Protein AF-A0A2N5CQZ1-F1 (afdb_monomer_lite)

Secondary structure (DSSP, 8-state):
-PPPPPPGGG-GGGGGGGG-GGGGSS----TT-HHHHHHHHHHHS-HHHHHHHHHHHTT---HHHHHHHHT--HHHHHHHHHHHHHHHHHHHHHHHHHSPPP----------

Radius of gyration: 18.39 Å; chains: 1; bounding box: 35×34×68 Å

InterPro domains:
  IPR013249 RNA polymerase sigma factor 70, region 4 type 2 [PF08281] (44-85)
  IPR013324 RNA polymerase sigma factor, region 3/4-like [SSF88659] (34-88)
  IPR036388 Winged helix-like DNA-binding domain superfamily [G3DSA:1.10.10.10] (31-93)

pLDDT: mean 87.32, std 13.89, range [37.0, 97.19]

Structure (mmCIF, N/CA/C/O backbone):
data_AF-A0A2N5CQZ1-F1
#
_entry.id   AF-A0A2N5CQZ1-F1
#
loop_
_atom_site.group_PDB
_atom_site.id
_atom_site.type_symbol
_atom_site.label_atom_id
_atom_site.label_alt_id
_atom_site.label_comp_id
_atom_site.label_asym_id
_atom_site.label_entity_id
_atom_site.label_seq_id
_atom_site.pdbx_PDB_ins_code
_atom_site.Cartn_x
_atom_site.Cartn_y
_atom_site.Cartn_z
_atom_site.occupancy
_atom_site.B_iso_or_equiv
_atom_site.auth_seq_id
_atom_site.auth_comp_id
_atom_site.auth_asym_id
_atom_site.auth_atom_id
_atom_site.pdbx_PDB_model_num
ATOM 1 N N . MET A 1 1 ? 0.797 -23.132 -13.544 1.00 37.00 1 MET A N 1
ATOM 2 C CA . MET A 1 1 ? 1.871 -22.982 -12.538 1.00 37.00 1 MET A CA 1
ATOM 3 C C . MET A 1 1 ? 2.323 -21.531 -12.556 1.00 37.00 1 MET A C 1
ATOM 5 O O . MET A 1 1 ? 2.813 -21.088 -13.584 1.00 37.00 1 MET A O 1
ATOM 9 N N . ALA A 1 2 ? 2.065 -20.756 -11.500 1.00 47.50 2 ALA A N 1
ATOM 10 C CA . ALA A 1 2 ? 2.499 -19.360 -11.452 1.00 47.50 2 ALA A CA 1
ATOM 11 C C . ALA A 1 2 ? 4.008 -19.320 -11.172 1.00 47.50 2 ALA A C 1
ATOM 13 O O . ALA A 1 2 ? 4.448 -19.831 -10.143 1.00 47.50 2 ALA A O 1
ATOM 14 N N . LEU A 1 3 ? 4.795 -18.753 -12.092 1.00 57.53 3 LEU A N 1
ATOM 15 C CA . LEU A 1 3 ? 6.214 -18.486 -11.861 1.00 57.53 3 LEU A CA 1
ATOM 16 C C . LEU A 1 3 ? 6.338 -17.617 -10.604 1.00 57.53 3 LEU A C 1
ATOM 18 O O . LEU A 1 3 ? 5.698 -16.567 -10.507 1.00 57.53 3 LEU A O 1
ATOM 22 N N . LEU A 1 4 ? 7.129 -18.067 -9.628 1.00 61.28 4 LEU A N 1
ATOM 23 C CA . LEU A 1 4 ? 7.443 -17.248 -8.464 1.00 61.28 4 LEU A CA 1
ATOM 24 C C . LEU A 1 4 ? 8.092 -15.948 -8.965 1.00 61.28 4 LEU A C 1
ATOM 26 O O . LEU A 1 4 ? 9.037 -16.018 -9.755 1.00 61.28 4 LEU A O 1
ATOM 30 N N . PRO A 1 5 ? 7.593 -14.768 -8.559 1.00 66.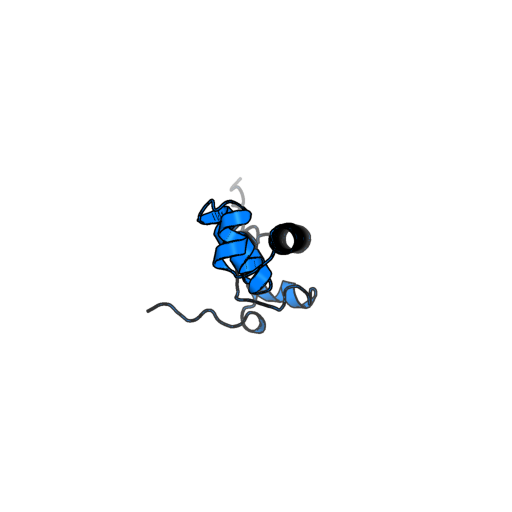12 5 PRO A N 1
ATOM 31 C CA . PRO A 1 5 ? 8.155 -13.508 -9.017 1.00 66.12 5 PRO A CA 1
ATOM 32 C C . PRO A 1 5 ? 9.616 -13.427 -8.572 1.00 66.12 5 PRO A C 1
ATOM 34 O O . PRO A 1 5 ? 9.910 -13.497 -7.377 1.00 66.12 5 PRO A O 1
ATOM 37 N N . LEU A 1 6 ? 10.520 -13.314 -9.549 1.00 77.44 6 LEU A N 1
ATOM 38 C CA . LEU A 1 6 ? 11.955 -13.183 -9.315 1.00 77.44 6 LEU A CA 1
ATOM 39 C C . LEU A 1 6 ? 12.230 -11.969 -8.415 1.00 77.44 6 LEU A C 1
ATOM 41 O O . LEU A 1 6 ? 11.529 -10.958 -8.515 1.00 77.44 6 LEU A O 1
ATOM 45 N N . PRO A 1 7 ? 13.242 -12.025 -7.536 1.00 83.25 7 PRO A N 1
ATOM 46 C CA . PRO A 1 7 ? 13.621 -10.867 -6.746 1.00 83.25 7 PRO A CA 1
ATOM 47 C C . PRO A 1 7 ? 14.085 -9.740 -7.676 1.00 83.25 7 PRO A C 1
ATOM 49 O O . PRO A 1 7 ? 14.765 -9.962 -8.679 1.00 83.25 7 PRO A O 1
ATOM 52 N N . TRP A 1 8 ? 13.717 -8.508 -7.329 1.00 85.81 8 TRP A N 1
ATOM 53 C CA . TRP A 1 8 ? 13.913 -7.349 -8.197 1.00 85.81 8 TRP A CA 1
ATOM 54 C C . TRP A 1 8 ? 15.364 -7.083 -8.643 1.00 85.81 8 TRP A C 1
ATOM 56 O O . TRP A 1 8 ? 15.509 -6.614 -9.771 1.00 85.81 8 TRP A O 1
ATOM 66 N N . PRO A 1 9 ? 16.438 -7.401 -7.881 1.00 87.50 9 PRO A N 1
ATOM 67 C CA . PRO A 1 9 ? 17.803 -7.155 -8.352 1.00 87.50 9 PRO A CA 1
ATOM 68 C C . PRO A 1 9 ? 18.165 -7.967 -9.602 1.00 87.50 9 PRO A C 1
ATOM 70 O O . PRO A 1 9 ? 19.034 -7.564 -10.369 1.00 87.50 9 PRO A O 1
ATOM 73 N N . ILE A 1 10 ? 17.484 -9.096 -9.829 1.00 87.31 10 ILE A N 1
ATOM 74 C CA . ILE A 1 10 ? 17.735 -9.989 -10.968 1.00 87.31 10 ILE A CA 1
ATOM 75 C C . ILE A 1 10 ? 17.011 -9.496 -12.227 1.00 87.31 10 ILE A C 1
ATOM 77 O O . ILE A 1 10 ? 17.376 -9.865 -13.337 1.00 87.31 10 ILE A O 1
ATOM 81 N N . VAL A 1 11 ? 15.993 -8.644 -12.083 1.00 87.38 11 VAL A N 1
ATOM 82 C CA . VAL A 1 11 ? 15.143 -8.210 -13.193 1.00 87.38 11 VAL A CA 1
ATOM 83 C C . VAL A 1 11 ? 15.656 -6.874 -13.748 1.00 87.38 11 VAL A C 1
ATOM 85 O O . VAL A 1 11 ? 15.505 -5.851 -13.076 1.00 87.38 11 VAL A O 1
ATOM 88 N N . PRO A 1 12 ? 16.199 -6.815 -14.983 1.00 87.50 12 PRO A N 1
ATOM 89 C CA . PRO A 1 12 ? 16.798 -5.586 -15.518 1.00 87.50 12 PRO A CA 1
ATOM 90 C C . PRO A 1 12 ? 15.825 -4.402 -15.585 1.00 87.50 12 PRO A C 1
ATOM 92 O O . PRO A 1 12 ? 16.211 -3.260 -15.345 1.00 87.50 12 PRO A O 1
ATOM 95 N N . SER A 1 13 ? 14.533 -4.660 -15.830 1.00 85.69 13 SER A N 1
ATOM 96 C CA . SER A 1 13 ? 13.491 -3.620 -15.834 1.00 85.69 13 SER A CA 1
ATOM 97 C C . SER A 1 13 ? 13.248 -2.978 -14.461 1.00 85.69 13 SER A C 1
ATOM 99 O O . SER A 1 13 ? 12.548 -1.973 -14.377 1.00 85.69 13 SER A O 1
ATOM 101 N N . GLN A 1 14 ? 13.824 -3.524 -13.385 1.00 90.81 14 GLN A N 1
ATOM 102 C CA . GLN A 1 14 ? 13.720 -3.020 -12.013 1.00 90.81 14 GLN A CA 1
ATOM 103 C C . GLN A 1 14 ? 14.983 -2.293 -11.540 1.00 90.81 14 GLN A C 1
ATOM 105 O O . GLN A 1 14 ? 14.966 -1.710 -10.459 1.00 90.81 14 GLN A O 1
ATOM 110 N N . TRP A 1 15 ? 16.073 -2.294 -12.316 1.00 91.19 15 TRP A N 1
ATOM 111 C CA . TRP A 1 15 ? 17.365 -1.738 -11.887 1.00 91.19 15 TRP A CA 1
ATOM 112 C C . TRP A 1 15 ? 17.335 -0.238 -11.588 1.00 91.19 15 TRP A C 1
ATOM 114 O O . TRP A 1 15 ? 18.150 0.246 -10.810 1.00 91.19 15 TRP A O 1
ATOM 124 N N . TRP A 1 16 ? 16.358 0.504 -12.109 1.00 91.31 16 TRP A N 1
ATOM 125 C CA . TRP A 1 16 ? 16.131 1.900 -11.723 1.00 91.31 16 TRP A CA 1
ATOM 126 C C . TRP A 1 16 ? 15.880 2.065 -10.211 1.00 91.31 16 TRP A C 1
ATOM 128 O O . TRP A 1 16 ? 16.220 3.102 -9.644 1.00 91.31 16 TRP A O 1
ATOM 138 N N . ARG A 1 17 ? 15.385 1.023 -9.522 1.00 92.62 17 ARG A N 1
ATOM 139 C CA . ARG A 1 17 ? 15.203 1.000 -8.060 1.00 92.62 17 ARG A CA 1
ATOM 140 C C . ARG A 1 17 ? 16.526 1.072 -7.301 1.00 92.62 17 ARG A C 1
ATOM 142 O O . ARG A 1 17 ? 16.503 1.453 -6.132 1.00 92.62 17 ARG A O 1
ATOM 149 N N . TRP A 1 18 ? 17.678 0.771 -7.920 1.00 91.19 18 TRP A N 1
ATOM 150 C CA . TRP A 1 18 ? 18.960 0.775 -7.201 1.00 91.19 18 TRP A CA 1
ATOM 151 C C . TRP A 1 18 ? 19.258 2.120 -6.537 1.00 91.19 18 TRP A C 1
ATOM 153 O O . TRP A 1 18 ? 19.759 2.157 -5.420 1.00 91.19 18 TRP A O 1
ATOM 163 N N . ARG A 1 19 ? 18.877 3.229 -7.180 1.00 90.69 19 ARG A N 1
ATOM 164 C CA . ARG A 1 19 ? 19.104 4.590 -6.667 1.00 90.69 19 ARG A CA 1
ATOM 165 C C . ARG A 1 19 ? 18.104 5.021 -5.588 1.00 90.69 19 ARG A C 1
ATOM 167 O O . ARG A 1 19 ? 18.230 6.115 -5.046 1.00 90.69 19 ARG A O 1
ATOM 174 N N . HIS A 1 20 ? 17.122 4.178 -5.268 1.00 92.25 20 HIS A N 1
ATOM 175 C CA . HIS A 1 20 ? 16.017 4.498 -4.368 1.00 92.25 20 HIS A CA 1
ATOM 176 C C . HIS A 1 20 ? 15.849 3.398 -3.310 1.00 92.25 20 HIS A C 1
ATOM 178 O O . HIS A 1 20 ? 14.979 2.540 -3.459 1.00 92.25 20 HIS A O 1
ATOM 184 N N . PRO A 1 21 ? 16.636 3.423 -2.213 1.00 91.31 21 PRO A N 1
ATOM 185 C CA . PRO A 1 21 ? 16.598 2.397 -1.164 1.00 91.31 21 PRO A CA 1
ATOM 186 C C . PRO A 1 21 ? 15.215 2.152 -0.558 1.00 91.31 21 PRO A C 1
ATOM 188 O O . PRO A 1 21 ? 14.866 1.030 -0.188 1.00 91.31 21 PRO A O 1
ATOM 191 N N . THR A 1 22 ? 14.378 3.190 -0.510 1.00 89.81 22 THR A N 1
ATOM 192 C CA . THR A 1 22 ? 12.977 3.079 -0.088 1.00 89.81 22 THR A CA 1
ATOM 193 C C . THR A 1 22 ? 12.209 2.070 -0.942 1.00 89.81 22 THR A C 1
ATOM 195 O O . THR A 1 22 ? 11.363 1.345 -0.421 1.00 89.81 22 THR A O 1
ATOM 198 N N . LEU A 1 23 ? 12.536 1.951 -2.225 1.00 92.62 23 LEU A N 1
ATOM 199 C CA . LEU A 1 23 ? 11.921 1.022 -3.157 1.00 92.62 23 LEU A CA 1
ATOM 200 C C . LEU A 1 23 ? 12.582 -0.361 -3.162 1.00 92.62 23 LEU A C 1
ATOM 202 O O . LEU A 1 23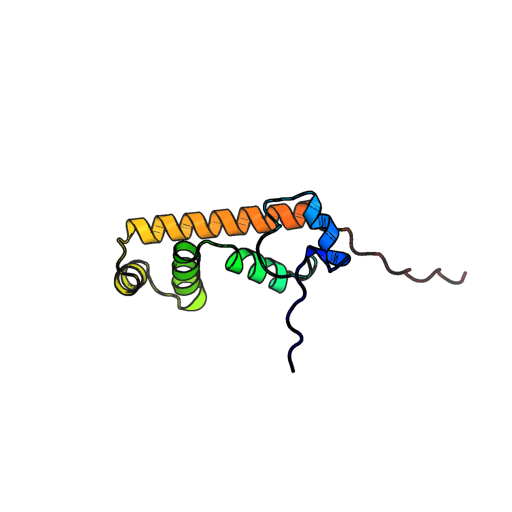 ? 12.264 -1.136 -4.041 1.00 92.62 23 LEU A O 1
ATOM 206 N N . TRP A 1 24 ? 13.480 -0.738 -2.252 1.00 90.75 24 TRP A N 1
ATOM 207 C CA . TRP A 1 24 ? 14.088 -2.085 -2.308 1.00 90.75 24 TRP A CA 1
ATOM 208 C C . TRP A 1 24 ? 13.224 -3.188 -1.692 1.00 90.75 24 TRP A C 1
ATOM 210 O O . TRP A 1 24 ? 13.461 -4.371 -1.931 1.00 90.75 24 TRP A O 1
ATOM 220 N N . ARG A 1 25 ? 12.216 -2.818 -0.899 1.00 87.00 25 ARG A N 1
ATOM 221 C CA . ARG A 1 25 ? 11.281 -3.773 -0.289 1.00 87.00 25 ARG A CA 1
ATOM 222 C C . ARG A 1 25 ? 10.234 -4.240 -1.293 1.00 87.00 25 ARG A C 1
ATOM 224 O O . ARG A 1 25 ? 9.863 -3.491 -2.185 1.00 87.00 25 ARG A O 1
ATOM 231 N N . GLY A 1 26 ? 9.683 -5.431 -1.078 1.00 85.44 26 GLY A N 1
ATOM 232 C CA . GLY A 1 26 ? 8.546 -5.941 -1.845 1.00 85.44 26 GLY A CA 1
ATOM 233 C C . GLY A 1 26 ? 8.924 -6.590 -3.178 1.00 85.44 26 GLY A C 1
ATOM 234 O O . GLY A 1 26 ? 10.091 -6.664 -3.562 1.00 85.44 26 GLY A O 1
ATOM 235 N N . LYS A 1 27 ? 7.902 -7.095 -3.870 1.00 87.88 27 LYS A N 1
ATOM 236 C CA . LYS A 1 27 ? 8.037 -7.841 -5.129 1.00 87.88 27 LYS A CA 1
ATOM 237 C C . LYS A 1 27 ? 8.350 -6.911 -6.311 1.00 87.88 27 LYS A C 1
ATOM 239 O O . LYS A 1 27 ? 8.390 -5.685 -6.181 1.00 87.88 27 LYS A O 1
ATOM 244 N N . THR A 1 28 ? 8.612 -7.502 -7.469 1.00 91.75 28 THR A N 1
ATOM 245 C CA . THR A 1 28 ? 8.691 -6.786 -8.747 1.00 91.75 28 THR A CA 1
ATOM 246 C C . THR A 1 28 ? 7.315 -6.296 -9.174 1.00 91.75 28 THR A C 1
ATOM 248 O O . THR A 1 28 ? 6.315 -6.957 -8.899 1.00 91.75 28 THR A O 1
ATOM 251 N N . PHE A 1 29 ? 7.271 -5.160 -9.859 1.00 92.19 29 PHE A N 1
ATOM 252 C CA . PHE A 1 29 ? 6.045 -4.570 -10.390 1.00 92.19 29 PHE A CA 1
ATOM 253 C C . PHE A 1 29 ? 6.370 -3.742 -11.633 1.00 92.19 29 PHE A C 1
ATOM 255 O O . PHE A 1 29 ? 7.457 -3.176 -11.730 1.00 92.19 29 PHE A O 1
ATOM 262 N N . ASP A 1 30 ? 5.446 -3.646 -12.577 1.00 91.38 30 ASP A N 1
ATOM 263 C CA . ASP A 1 30 ? 5.573 -2.735 -13.710 1.00 91.38 30 ASP A CA 1
ATOM 264 C C . ASP A 1 30 ? 5.275 -1.284 -13.264 1.00 91.38 30 ASP A C 1
ATOM 266 O O . ASP A 1 30 ? 4.152 -1.011 -12.833 1.00 91.38 30 ASP A O 1
ATOM 270 N N . PRO A 1 31 ? 6.239 -0.340 -13.352 1.00 92.62 31 PRO A N 1
ATOM 271 C CA . PRO A 1 31 ? 6.033 1.054 -12.951 1.00 92.62 31 PRO A CA 1
ATOM 272 C C . PRO A 1 31 ? 5.080 1.842 -13.867 1.00 92.62 31 PRO A C 1
ATOM 274 O O . PRO A 1 31 ? 4.703 2.968 -13.531 1.00 92.62 31 PRO A O 1
ATOM 277 N N . HIS A 1 32 ? 4.696 1.283 -15.017 1.00 92.25 32 HIS A N 1
ATOM 278 C CA . HIS A 1 32 ? 3.693 1.856 -15.917 1.00 92.25 32 HIS A CA 1
ATOM 279 C C . HIS A 1 32 ? 2.295 1.268 -15.702 1.00 92.25 32 HIS A C 1
ATOM 281 O O . HIS A 1 32 ? 1.317 1.827 -16.192 1.00 92.25 32 HIS A O 1
ATOM 287 N N . ASN A 1 33 ? 2.178 0.185 -14.931 1.00 93.81 33 ASN A N 1
ATOM 288 C CA . ASN A 1 33 ? 0.902 -0.412 -14.577 1.00 93.81 33 ASN A CA 1
ATOM 289 C C . ASN A 1 33 ? 0.431 0.109 -13.210 1.00 93.81 33 ASN A C 1
ATOM 291 O O . ASN A 1 33 ? 0.899 -0.342 -12.162 1.00 93.81 33 ASN A O 1
ATOM 295 N N . THR A 1 34 ? -0.540 1.027 -13.215 1.00 93.12 34 THR A N 1
ATOM 296 C CA . THR A 1 34 ? -1.077 1.669 -12.001 1.00 93.12 34 THR A CA 1
ATOM 297 C C . THR A 1 34 ? -1.553 0.663 -10.950 1.00 93.12 34 THR A C 1
ATOM 299 O O . THR A 1 34 ? -1.314 0.853 -9.758 1.00 93.12 34 THR A O 1
ATOM 302 N N . GLN A 1 35 ? -2.173 -0.445 -11.367 1.00 94.44 35 GLN A N 1
ATOM 303 C CA . GLN A 1 35 ? -2.647 -1.476 -10.442 1.00 94.44 35 GLN A CA 1
ATOM 304 C C . GLN A 1 35 ? -1.482 -2.184 -9.738 1.00 94.44 35 GLN A C 1
ATOM 306 O O . GLN A 1 35 ? -1.553 -2.448 -8.534 1.00 94.44 35 GLN A O 1
ATOM 311 N N . GLN A 1 36 ? -0.397 -2.478 -10.460 1.00 94.62 36 GLN A N 1
ATOM 312 C CA . GLN A 1 36 ? 0.787 -3.096 -9.862 1.00 94.62 36 GLN A CA 1
ATOM 313 C C . GLN A 1 36 ? 1.543 -2.120 -8.955 1.00 94.62 36 GLN A C 1
ATOM 315 O O . GLN A 1 36 ? 1.992 -2.530 -7.885 1.00 94.62 36 GLN A O 1
ATOM 320 N N . VAL A 1 37 ? 1.626 -0.838 -9.329 1.00 95.25 37 VAL A N 1
ATOM 321 C CA . VAL A 1 37 ? 2.198 0.225 -8.485 1.00 95.25 37 VAL A CA 1
ATOM 322 C C . VAL A 1 37 ? 1.425 0.353 -7.172 1.00 95.25 37 VAL A C 1
ATOM 324 O O . VAL A 1 37 ? 2.032 0.328 -6.101 1.00 95.25 37 VAL A O 1
ATOM 327 N N . MET A 1 38 ? 0.091 0.409 -7.231 1.00 95.25 38 MET A N 1
ATOM 328 C CA . MET A 1 38 ? -0.737 0.487 -6.025 1.00 95.25 38 MET A CA 1
ATOM 329 C C . MET A 1 38 ? -0.638 -0.770 -5.168 1.00 95.25 38 MET A C 1
ATOM 331 O O . MET A 1 38 ? -0.443 -0.676 -3.957 1.00 95.25 38 MET A O 1
ATOM 335 N N . SER A 1 39 ? -0.687 -1.951 -5.787 1.00 94.00 39 SER A N 1
ATOM 336 C CA . SER A 1 39 ? -0.501 -3.216 -5.067 1.00 94.00 39 SER A CA 1
ATOM 337 C C . SER A 1 39 ? 0.840 -3.230 -4.335 1.00 94.00 39 SER A C 1
ATOM 339 O O . SER A 1 39 ? 0.912 -3.562 -3.154 1.00 94.00 39 SER A O 1
ATOM 341 N N . TYR A 1 40 ? 1.910 -2.815 -5.012 1.00 94.62 40 TYR A N 1
ATOM 342 C CA . TYR A 1 40 ? 3.238 -2.702 -4.426 1.00 94.62 40 TYR A CA 1
ATOM 343 C C . TYR A 1 40 ? 3.288 -1.709 -3.254 1.00 94.62 40 TYR A C 1
ATOM 345 O O . TYR A 1 40 ? 3.873 -2.032 -2.216 1.00 94.62 40 TYR A O 1
ATOM 353 N N . ALA A 1 41 ? 2.663 -0.534 -3.386 1.00 95.31 41 ALA A N 1
ATOM 354 C CA . ALA A 1 41 ? 2.602 0.468 -2.324 1.00 95.31 41 ALA A CA 1
ATOM 355 C C . ALA A 1 41 ? 1.883 -0.070 -1.076 1.00 95.31 41 ALA A C 1
ATOM 357 O O . ALA A 1 41 ? 2.435 -0.000 0.021 1.00 95.31 41 ALA A O 1
ATOM 358 N N . VAL A 1 42 ? 0.722 -0.711 -1.251 1.00 94.88 42 VAL A N 1
ATOM 359 C CA . VAL A 1 42 ? -0.048 -1.325 -0.155 1.00 94.88 42 VAL A CA 1
ATOM 360 C C . VAL A 1 42 ? 0.722 -2.477 0.499 1.00 94.88 42 VAL A C 1
ATOM 362 O O . VAL A 1 42 ? 0.774 -2.576 1.723 1.00 94.88 42 VAL A O 1
ATOM 365 N N . PHE A 1 43 ? 1.375 -3.346 -0.281 1.00 93.25 43 PHE A N 1
ATOM 366 C CA . PHE A 1 43 ? 2.146 -4.464 0.278 1.00 93.25 43 PHE A CA 1
ATOM 367 C C . PHE A 1 43 ? 3.414 -4.033 1.024 1.00 93.25 43 PHE A C 1
ATOM 369 O O . PHE A 1 43 ? 3.943 -4.834 1.799 1.00 93.25 43 PHE A O 1
ATOM 376 N N . ARG A 1 44 ? 3.904 -2.805 0.808 1.00 92.12 44 ARG A N 1
ATOM 377 C CA . ARG A 1 44 ? 5.060 -2.247 1.527 1.00 92.12 44 ARG A CA 1
ATOM 378 C C . ARG A 1 44 ? 4.732 -1.687 2.902 1.00 92.12 44 ARG A C 1
ATOM 380 O O . ARG A 1 44 ? 5.666 -1.549 3.695 1.00 92.12 44 ARG A O 1
ATOM 387 N N . LEU A 1 45 ? 3.461 -1.398 3.170 1.00 93.31 45 LEU A N 1
ATOM 388 C CA . LEU A 1 45 ? 3.009 -0.949 4.479 1.00 93.31 45 LEU A CA 1
ATOM 389 C C . LEU A 1 45 ? 3.398 -1.955 5.568 1.00 93.31 45 LEU A C 1
ATOM 391 O O . LEU A 1 45 ? 3.440 -3.173 5.342 1.00 93.31 45 LEU A O 1
ATOM 395 N N . ARG A 1 46 ? 3.652 -1.439 6.775 1.00 92.19 46 ARG A N 1
ATOM 396 C CA . ARG A 1 46 ? 3.786 -2.280 7.973 1.00 92.19 46 ARG A CA 1
ATOM 397 C C . ARG A 1 46 ? 2.503 -3.078 8.177 1.00 92.19 46 ARG A C 1
ATOM 399 O O . ARG A 1 46 ? 1.427 -2.626 7.804 1.00 92.19 46 ARG A O 1
ATOM 406 N N . ARG A 1 47 ? 2.618 -4.271 8.766 1.00 91.94 47 ARG A N 1
ATOM 407 C CA . ARG A 1 47 ? 1.494 -5.210 8.895 1.00 91.94 47 ARG A CA 1
ATOM 408 C C . ARG A 1 47 ? 0.263 -4.565 9.542 1.00 91.94 47 ARG A C 1
ATOM 410 O O . ARG A 1 47 ? -0.801 -4.619 8.949 1.00 91.94 47 ARG A O 1
ATOM 417 N N . GLU A 1 48 ? 0.436 -3.920 10.690 1.00 91.44 48 GLU A N 1
ATOM 418 C CA . GLU A 1 48 ? -0.646 -3.272 11.450 1.00 91.44 48 GLU A CA 1
ATOM 419 C C . GLU A 1 48 ? -1.351 -2.190 10.620 1.00 91.44 48 GLU A C 1
ATOM 421 O O . GLU A 1 48 ? -2.563 -2.223 10.422 1.00 91.44 48 GLU A O 1
ATOM 426 N N . THR A 1 49 ? -0.560 -1.296 10.032 1.00 94.19 49 THR A N 1
ATOM 427 C CA . THR A 1 49 ? -1.011 -0.204 9.167 1.00 94.19 49 THR A CA 1
ATOM 428 C C . THR A 1 49 ? -1.738 -0.723 7.919 1.00 94.19 49 THR A C 1
ATOM 430 O O . THR A 1 49 ? -2.778 -0.201 7.516 1.00 94.19 49 THR A O 1
ATOM 433 N N . ARG A 1 50 ? -1.219 -1.799 7.318 1.00 95.12 50 ARG A N 1
ATOM 434 C CA . ARG A 1 50 ? -1.808 -2.459 6.150 1.00 95.12 50 ARG A CA 1
ATOM 435 C C . ARG A 1 50 ? -3.143 -3.110 6.480 1.00 95.12 50 ARG A C 1
ATOM 437 O O . ARG A 1 50 ? -4.073 -2.994 5.690 1.00 95.12 50 ARG A O 1
ATOM 444 N N . ASP A 1 51 ? -3.229 -3.806 7.607 1.00 94.19 51 ASP A N 1
ATOM 445 C CA . ASP A 1 51 ? -4.433 -4.531 8.003 1.00 94.19 51 ASP A CA 1
ATOM 446 C C . ASP A 1 51 ? -5.569 -3.533 8.298 1.00 94.19 51 ASP A C 1
ATOM 448 O O . ASP A 1 51 ? -6.675 -3.705 7.784 1.00 94.19 51 ASP A O 1
ATOM 452 N N . VAL A 1 52 ? -5.277 -2.421 8.991 1.00 94.38 52 VAL A N 1
ATOM 453 C CA . VAL A 1 52 ? -6.219 -1.298 9.170 1.00 94.38 52 VAL A CA 1
ATOM 454 C C . VAL A 1 52 ? -6.672 -0.725 7.825 1.00 94.38 52 VAL A C 1
ATOM 456 O O . VAL A 1 52 ? -7.875 -0.601 7.584 1.00 94.38 52 VAL A O 1
ATOM 459 N N . PHE A 1 53 ? -5.729 -0.416 6.928 1.00 94.62 53 PHE A N 1
ATOM 460 C CA . PHE A 1 53 ? -6.046 0.125 5.605 1.00 94.62 53 PHE A CA 1
ATOM 461 C C . PHE A 1 53 ? -6.958 -0.815 4.808 1.00 94.62 53 PHE A C 1
ATOM 463 O O . PHE A 1 53 ? -7.979 -0.382 4.286 1.00 94.62 53 PHE A O 1
ATOM 470 N N . LEU A 1 54 ? -6.642 -2.111 4.746 1.00 93.56 54 LEU A N 1
ATOM 471 C CA . LEU A 1 54 ? -7.433 -3.087 3.994 1.00 93.56 54 LEU A CA 1
ATOM 472 C C . LEU A 1 54 ? -8.833 -3.286 4.587 1.00 93.56 54 LEU A C 1
ATOM 474 O O . LEU A 1 54 ? -9.806 -3.385 3.838 1.00 93.56 54 LEU A O 1
ATOM 478 N N . LEU A 1 55 ? -8.966 -3.324 5.913 1.00 92.38 55 LEU A N 1
ATOM 479 C CA . LEU A 1 55 ? -10.273 -3.445 6.561 1.00 92.38 55 LEU A CA 1
ATOM 480 C C . LEU A 1 55 ? -11.150 -2.214 6.309 1.00 92.38 55 LEU A C 1
ATOM 482 O O . LEU A 1 55 ? -12.346 -2.356 6.056 1.00 92.38 55 LEU A O 1
ATOM 486 N N . ASN A 1 56 ? -10.564 -1.019 6.303 1.00 92.25 56 ASN A N 1
ATOM 487 C CA . ASN A 1 56 ? -11.312 0.188 5.986 1.00 92.25 56 ASN A CA 1
ATOM 488 C C . ASN A 1 56 ? -11.653 0.283 4.489 1.00 92.25 56 ASN A C 1
ATOM 490 O O . ASN A 1 56 ? -12.817 0.427 4.137 1.00 92.25 56 ASN A O 1
ATOM 494 N N . HIS A 1 57 ? -10.669 0.156 3.595 1.00 88.19 57 HIS A N 1
ATOM 495 C CA . HIS A 1 57 ? -10.857 0.423 2.164 1.00 88.19 57 HIS A CA 1
ATOM 496 C C . HIS A 1 57 ? -11.483 -0.731 1.369 1.00 88.19 57 HIS A C 1
ATOM 498 O O . HIS A 1 57 ? -12.114 -0.484 0.347 1.00 88.19 57 HIS A O 1
ATOM 504 N N . ILE A 1 58 ? -11.312 -1.987 1.796 1.00 85.19 58 ILE A N 1
ATOM 505 C CA . ILE A 1 58 ? -11.838 -3.158 1.068 1.00 85.19 58 ILE A CA 1
ATOM 506 C C . ILE A 1 58 ? -13.076 -3.734 1.747 1.00 85.19 58 ILE A C 1
ATOM 508 O O . 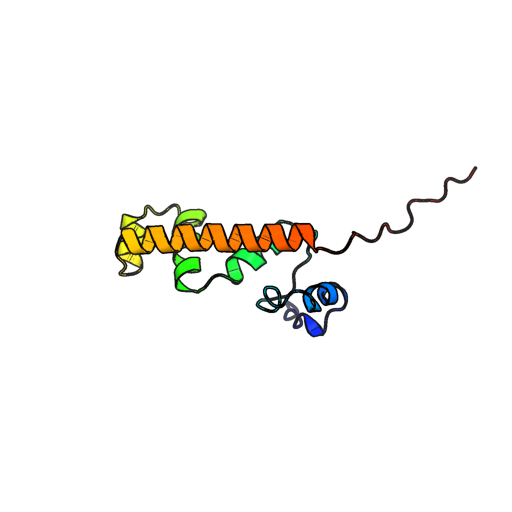ILE A 1 58 ? -14.003 -4.174 1.071 1.00 85.19 58 ILE A O 1
ATOM 512 N N . LYS A 1 59 ? -13.094 -3.769 3.084 1.00 83.94 59 LYS A N 1
ATOM 513 C CA . LYS A 1 59 ? -14.238 -4.288 3.848 1.00 83.94 59 LYS A CA 1
ATOM 514 C C . LYS A 1 59 ? -15.218 -3.200 4.285 1.00 83.94 59 LYS A C 1
ATOM 516 O O . LYS A 1 59 ? -16.247 -3.554 4.849 1.00 83.94 59 LYS A O 1
ATOM 521 N N . ALA A 1 60 ? -14.921 -1.927 4.003 1.00 88.88 60 ALA A N 1
ATOM 522 C CA . ALA A 1 60 ? -15.755 -0.779 4.363 1.00 88.88 60 ALA A CA 1
ATOM 523 C C . ALA A 1 60 ? -16.124 -0.749 5.857 1.00 88.88 60 ALA A C 1
ATOM 525 O O . ALA A 1 60 ? -17.201 -0.286 6.228 1.00 88.88 60 ALA A O 1
ATOM 526 N N . LEU A 1 61 ? -15.246 -1.274 6.720 1.00 89.19 61 LEU A N 1
ATOM 527 C CA . LEU A 1 61 ? -15.484 -1.270 8.157 1.00 89.19 61 LEU A CA 1
ATOM 528 C C . LEU A 1 61 ? -15.261 0.132 8.726 1.00 89.19 61 LEU A C 1
ATOM 530 O O . LEU A 1 61 ? -14.296 0.822 8.373 1.00 89.19 61 LEU A O 1
ATOM 534 N N . ASP A 1 62 ? -16.141 0.526 9.644 1.00 92.75 62 ASP A N 1
ATOM 535 C CA . ASP A 1 62 ? -15.959 1.737 10.433 1.00 92.75 62 ASP A CA 1
ATOM 536 C C . ASP A 1 62 ? -14.794 1.586 11.431 1.00 92.75 62 ASP A C 1
ATOM 538 O O . ASP A 1 62 ? -14.326 0.484 11.740 1.00 92.75 62 ASP A O 1
ATOM 542 N N . TYR A 1 63 ? -14.305 2.714 11.946 1.00 93.94 63 TYR A N 1
ATOM 543 C CA . TYR A 1 63 ? -13.130 2.725 12.818 1.00 93.94 63 TYR A CA 1
ATOM 544 C C . TYR A 1 63 ? -13.350 1.983 14.141 1.00 93.94 63 TYR A C 1
ATOM 546 O O . TYR A 1 63 ? -12.402 1.402 14.665 1.00 93.94 63 TYR A O 1
ATOM 554 N N . ALA A 1 64 ? -14.576 1.958 14.670 1.00 94.31 64 ALA A N 1
ATOM 555 C CA . ALA A 1 64 ? -14.888 1.268 15.919 1.00 94.31 64 ALA A CA 1
ATOM 556 C C . ALA A 1 64 ? -14.885 -0.257 15.734 1.00 94.31 64 ALA A C 1
ATOM 558 O O . ALA A 1 64 ? -14.392 -0.996 16.590 1.00 94.31 64 ALA A O 1
ATOM 559 N N . LEU A 1 65 ? -15.380 -0.739 14.595 1.00 94.62 65 LEU A N 1
ATOM 560 C CA . LEU A 1 65 ? -15.409 -2.152 14.245 1.00 94.62 65 LEU A CA 1
ATOM 561 C C . LEU A 1 65 ? -13.998 -2.662 13.939 1.00 94.62 65 LEU A C 1
ATOM 563 O O . LEU A 1 65 ? -13.634 -3.739 14.407 1.00 94.62 65 LEU A O 1
ATOM 567 N N . ILE A 1 66 ? -13.170 -1.866 13.253 1.00 93.44 66 ILE A N 1
ATOM 568 C CA . ILE A 1 66 ? -11.741 -2.169 13.061 1.00 93.44 66 ILE A CA 1
ATOM 569 C C . ILE A 1 66 ? -11.013 -2.218 14.406 1.00 93.44 66 ILE A C 1
ATOM 571 O O . ILE A 1 66 ? -10.303 -3.187 14.673 1.00 93.44 66 ILE A O 1
ATOM 575 N N . ALA A 1 67 ? -11.221 -1.216 15.267 1.00 95.19 67 ALA A N 1
ATOM 576 C CA . ALA A 1 67 ? -10.622 -1.153 16.599 1.00 95.19 67 ALA A CA 1
ATOM 577 C C . ALA A 1 67 ? -10.954 -2.412 17.411 1.00 95.19 67 ALA A C 1
ATOM 579 O O . ALA A 1 67 ? -10.059 -3.086 17.919 1.00 95.19 67 ALA A O 1
ATOM 580 N N . ARG A 1 68 ? -12.231 -2.812 17.431 1.00 95.19 68 ARG A N 1
ATOM 581 C CA . ARG A 1 68 ? -12.677 -4.050 18.083 1.00 95.19 68 ARG A CA 1
ATOM 582 C C . ARG A 1 68 ? -12.081 -5.305 17.443 1.00 95.19 68 ARG A C 1
ATOM 584 O O . ARG A 1 68 ? -11.724 -6.231 18.163 1.00 95.19 68 ARG A O 1
ATOM 591 N N . HIS A 1 69 ? -12.003 -5.359 16.115 1.00 93.56 69 HIS A N 1
ATOM 592 C CA . HIS A 1 69 ? -11.501 -6.526 15.387 1.00 93.56 69 HIS A CA 1
ATOM 593 C C . HIS A 1 69 ? -10.001 -6.758 15.610 1.00 93.56 69 HIS A C 1
ATOM 595 O O . HIS A 1 69 ? -9.567 -7.903 15.686 1.00 93.56 69 HIS A O 1
ATOM 601 N N . LEU A 1 70 ? -9.224 -5.679 15.728 1.00 93.62 70 LEU A N 1
ATOM 602 C CA . LEU A 1 70 ? -7.770 -5.723 15.894 1.00 93.62 70 LEU A CA 1
ATOM 603 C C . LEU A 1 70 ? -7.308 -5.577 17.353 1.00 93.62 70 LEU A C 1
ATOM 605 O O . LEU A 1 70 ? -6.118 -5.712 17.620 1.00 93.62 70 LEU A O 1
ATOM 609 N N . GLY A 1 71 ? -8.222 -5.310 18.291 1.00 94.69 71 GLY A N 1
ATOM 610 C CA . GLY A 1 71 ? -7.884 -5.065 19.697 1.00 94.69 71 GLY A CA 1
ATOM 611 C C . GLY A 1 71 ? -7.134 -3.746 19.923 1.00 94.69 71 GLY A C 1
ATOM 612 O O . GLY A 1 71 ? -6.271 -3.675 20.791 1.00 94.69 71 GLY A O 1
ATOM 613 N N . LEU A 1 72 ? -7.442 -2.720 19.128 1.00 94.88 72 LEU A N 1
ATOM 614 C CA . LEU A 1 72 ? -6.815 -1.395 19.159 1.00 94.88 72 LEU A CA 1
ATOM 615 C C . LEU A 1 72 ? -7.772 -0.340 19.726 1.00 94.88 72 LEU A C 1
ATOM 617 O O . LEU A 1 72 ? -8.982 -0.560 19.791 1.00 94.88 72 LEU A O 1
ATOM 621 N N . SER A 1 73 ? -7.254 0.839 20.084 1.00 97.00 73 SER A N 1
ATOM 622 C CA . SER A 1 73 ? -8.111 2.008 20.303 1.00 97.00 73 SER A CA 1
ATOM 623 C C . SER A 1 73 ? -8.531 2.638 18.967 1.00 97.00 73 SER A C 1
ATOM 625 O O . SER A 1 73 ? -7.867 2.475 17.942 1.00 97.00 73 SER A O 1
ATOM 627 N N . VAL A 1 74 ? -9.627 3.404 18.960 1.00 96.44 74 VAL A N 1
ATOM 628 C CA . VAL A 1 74 ? -10.049 4.153 17.759 1.00 96.44 74 VAL A CA 1
ATOM 629 C C . VAL A 1 74 ? -8.979 5.165 17.330 1.00 96.44 74 VAL A C 1
ATOM 631 O O . VAL A 1 74 ? -8.762 5.345 16.134 1.00 96.44 74 VAL A O 1
ATOM 634 N N . ALA A 1 75 ? -8.272 5.776 18.286 1.00 97.00 75 ALA A N 1
ATOM 635 C CA . ALA A 1 75 ? -7.169 6.688 17.997 1.00 97.00 75 ALA A CA 1
ATOM 636 C C . ALA A 1 75 ? -6.018 5.967 17.276 1.00 97.00 75 ALA A C 1
ATOM 638 O O . ALA A 1 75 ? -5.515 6.469 16.274 1.00 97.00 75 ALA A O 1
ATOM 639 N N . ASP A 1 76 ? -5.663 4.754 17.709 1.00 97.06 76 ASP A N 1
ATOM 640 C CA . ASP A 1 76 ? -4.629 3.953 17.041 1.00 97.06 76 ASP A CA 1
ATOM 641 C C . ASP A 1 76 ? -5.048 3.554 15.624 1.00 97.06 76 ASP A C 1
ATOM 643 O O . ASP A 1 76 ? -4.218 3.540 14.716 1.00 97.06 76 ASP A O 1
ATOM 647 N N . VAL A 1 77 ? -6.333 3.252 15.407 1.00 96.44 77 VAL A N 1
ATOM 648 C CA . VAL A 1 77 ? -6.873 2.982 14.065 1.00 96.44 77 VAL A CA 1
ATOM 649 C C . VAL A 1 77 ? -6.743 4.214 13.171 1.00 96.44 77 VAL A C 1
ATOM 651 O O . VAL A 1 77 ? -6.285 4.093 12.037 1.00 96.44 77 VAL A O 1
ATOM 654 N N . GLN A 1 78 ? -7.098 5.399 13.672 1.00 96.12 78 GLN A N 1
ATOM 655 C CA . GLN A 1 78 ? -6.967 6.652 12.924 1.00 96.12 78 GLN A CA 1
ATOM 656 C C . GLN A 1 78 ? -5.507 6.964 12.578 1.00 96.12 78 GLN A C 1
ATOM 658 O O . GLN A 1 78 ? -5.218 7.268 11.421 1.00 96.12 78 GLN A O 1
ATOM 663 N N . THR A 1 79 ? -4.590 6.834 13.541 1.00 97.19 79 THR A N 1
ATOM 664 C CA . THR A 1 79 ? -3.151 7.030 13.318 1.00 97.19 79 THR A CA 1
ATOM 665 C C . THR A 1 79 ? -2.621 6.051 12.275 1.00 97.19 79 THR A C 1
ATOM 667 O O . THR A 1 79 ? -2.014 6.471 11.294 1.00 97.19 79 THR A O 1
ATOM 670 N N . ASN A 1 80 ? -2.928 4.757 12.412 1.00 96.69 80 ASN A N 1
ATOM 671 C CA . ASN A 1 80 ? -2.514 3.752 11.434 1.00 96.69 80 ASN A CA 1
ATOM 672 C C . ASN A 1 80 ? -3.079 4.036 10.037 1.00 96.69 80 ASN A C 1
ATOM 674 O O . ASN A 1 80 ? -2.377 3.857 9.045 1.00 96.69 80 ASN A O 1
ATOM 678 N N . LEU A 1 81 ? -4.331 4.482 9.926 1.00 95.88 81 LEU A N 1
ATOM 679 C CA . LEU A 1 81 ? -4.919 4.802 8.628 1.00 95.88 81 LEU A CA 1
ATOM 680 C C . LEU A 1 81 ? -4.254 6.030 7.990 1.00 95.88 81 LEU A C 1
ATOM 682 O O . LEU A 1 81 ? -3.964 6.012 6.793 1.00 95.88 81 LEU A O 1
ATOM 686 N N . ALA A 1 82 ? -3.975 7.070 8.778 1.00 96.25 82 ALA A N 1
ATOM 687 C CA . ALA A 1 82 ? -3.251 8.250 8.313 1.00 96.25 82 ALA A CA 1
ATOM 688 C C . ALA A 1 82 ? -1.838 7.885 7.830 1.00 96.25 82 ALA A C 1
ATOM 690 O O . ALA A 1 82 ? -1.443 8.274 6.728 1.00 96.25 82 ALA A O 1
ATOM 691 N N . ASP A 1 83 ? -1.119 7.066 8.601 1.00 97.00 83 ASP A N 1
ATOM 692 C CA . ASP A 1 83 ? 0.210 6.572 8.243 1.00 97.00 83 ASP A CA 1
ATOM 693 C C . ASP A 1 83 ? 0.178 5.730 6.959 1.00 97.00 83 ASP A C 1
ATOM 695 O O . ASP A 1 83 ? 1.029 5.912 6.085 1.00 97.00 83 ASP A O 1
ATOM 699 N N . ALA A 1 84 ? -0.826 4.857 6.788 1.00 96.75 84 ALA A N 1
ATOM 700 C CA . ALA A 1 84 ? -1.008 4.086 5.554 1.00 96.75 84 ALA A CA 1
ATOM 701 C C . ALA A 1 84 ? -1.158 4.996 4.337 1.00 96.75 84 ALA A C 1
ATOM 703 O O . ALA A 1 84 ? -0.465 4.809 3.335 1.00 96.75 84 ALA A O 1
ATOM 704 N N . LEU A 1 85 ? -2.066 5.971 4.413 1.00 96.06 85 LEU A N 1
ATOM 705 C CA . LEU A 1 85 ? -2.336 6.888 3.307 1.00 96.06 85 LEU A CA 1
ATOM 706 C C . LEU A 1 85 ? -1.095 7.714 2.962 1.00 96.06 85 LEU A C 1
ATOM 708 O O . LEU A 1 85 ? -0.754 7.852 1.784 1.00 96.06 85 LEU A O 1
ATOM 712 N N . PHE A 1 86 ? -0.380 8.196 3.979 1.00 96.75 86 PHE A N 1
ATOM 713 C CA . PHE A 1 86 ? 0.861 8.936 3.794 1.00 96.75 86 PHE A CA 1
ATOM 714 C C . PHE A 1 86 ? 1.958 8.078 3.147 1.00 96.75 86 PHE A C 1
ATOM 716 O O . PHE A 1 86 ? 2.583 8.502 2.172 1.00 96.75 86 PHE A O 1
ATOM 723 N N . GLU A 1 87 ? 2.189 6.855 3.635 1.00 95.62 87 GLU A N 1
ATOM 724 C CA . GLU A 1 87 ? 3.198 5.953 3.069 1.00 95.62 87 GLU A CA 1
ATOM 725 C C . GLU A 1 87 ? 2.858 5.518 1.636 1.00 95.62 87 GLU A C 1
ATOM 727 O O . GLU A 1 87 ? 3.763 5.447 0.793 1.00 95.62 87 GLU A O 1
ATOM 732 N N . ILE A 1 88 ? 1.578 5.258 1.339 1.00 95.75 88 ILE A N 1
ATOM 733 C CA . ILE A 1 88 ? 1.112 4.949 -0.019 1.00 95.75 88 ILE A CA 1
ATOM 734 C C . ILE A 1 88 ? 1.379 6.140 -0.938 1.00 95.75 88 ILE A C 1
ATOM 736 O O . ILE A 1 88 ? 2.087 5.967 -1.931 1.00 95.75 88 ILE A O 1
ATOM 740 N N . SER A 1 89 ? 0.889 7.337 -0.595 1.00 96.62 89 SER A N 1
ATOM 741 C CA . SER A 1 89 ? 1.074 8.549 -1.407 1.00 96.62 89 SER A CA 1
ATOM 742 C C . SER A 1 89 ? 2.554 8.814 -1.662 1.00 96.62 89 SER A C 1
ATOM 744 O O . SER A 1 89 ? 2.986 8.872 -2.810 1.00 96.62 89 SER A O 1
ATOM 746 N N . ARG A 1 90 ? 3.377 8.819 -0.608 1.00 95.88 90 ARG A N 1
ATOM 747 C CA . ARG A 1 90 ? 4.826 9.017 -0.723 1.00 95.88 90 ARG A CA 1
ATOM 748 C C . ARG A 1 90 ? 5.487 8.006 -1.661 1.00 95.88 90 ARG A C 1
ATOM 750 O O . ARG A 1 90 ? 6.455 8.330 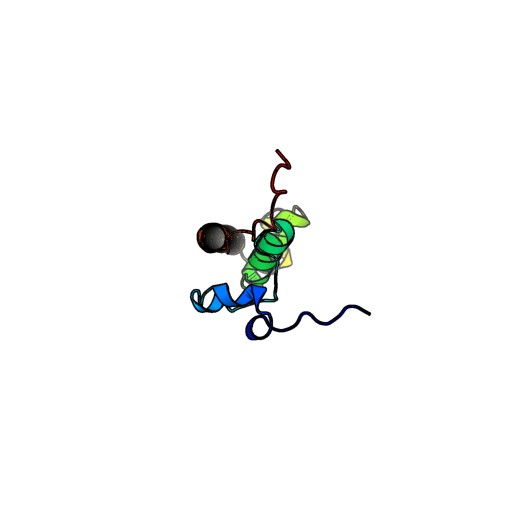-2.350 1.00 95.88 90 ARG A O 1
ATOM 757 N N . THR A 1 91 ? 5.020 6.760 -1.646 1.00 95.69 91 THR A N 1
ATOM 758 C CA . THR A 1 91 ? 5.565 5.695 -2.492 1.00 95.69 91 THR A CA 1
ATOM 759 C C . THR A 1 91 ? 5.165 5.878 -3.947 1.00 95.69 91 THR A C 1
ATOM 761 O O . THR A 1 91 ? 6.02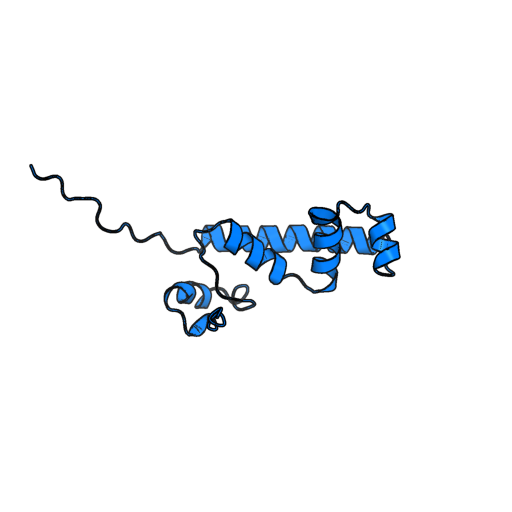4 5.757 -4.820 1.00 95.69 91 THR A O 1
ATOM 764 N N . VAL A 1 92 ? 3.888 6.163 -4.201 1.00 95.94 92 VAL A N 1
ATOM 765 C CA . VAL A 1 92 ? 3.358 6.395 -5.548 1.00 95.94 92 VAL A CA 1
ATOM 766 C C . VAL A 1 92 ? 4.037 7.613 -6.166 1.00 95.94 92 VAL A C 1
ATOM 768 O O . VAL A 1 92 ? 4.645 7.474 -7.223 1.00 95.94 92 VAL A O 1
ATOM 771 N N . ASP A 1 93 ? 4.080 8.740 -5.456 1.00 96.56 93 ASP A N 1
ATOM 772 C CA . ASP A 1 93 ? 4.738 9.972 -5.901 1.00 96.56 93 ASP A CA 1
ATOM 773 C C . ASP A 1 93 ? 6.213 9.746 -6.251 1.00 96.56 93 ASP A C 1
ATOM 775 O O . ASP A 1 93 ? 6.728 10.265 -7.243 1.00 96.56 93 ASP A O 1
ATOM 779 N N . LEU A 1 94 ? 6.928 8.963 -5.434 1.00 95.69 94 LEU A N 1
ATOM 780 C CA . LEU A 1 94 ? 8.317 8.625 -5.718 1.00 95.69 94 LEU A CA 1
ATOM 781 C C . LEU A 1 94 ? 8.427 7.823 -7.017 1.00 95.69 94 LEU A C 1
ATOM 783 O O . LEU A 1 94 ? 9.269 8.145 -7.851 1.00 95.69 94 LEU A O 1
ATOM 787 N N . ILE A 1 95 ? 7.592 6.796 -7.196 1.00 95.19 95 ILE A N 1
ATOM 788 C CA . ILE A 1 95 ? 7.591 5.965 -8.406 1.00 95.19 95 ILE A CA 1
ATOM 789 C C . ILE A 1 95 ? 7.248 6.813 -9.630 1.00 95.19 95 ILE A C 1
ATOM 791 O O . ILE A 1 95 ? 7.928 6.697 -10.642 1.00 95.19 95 ILE A O 1
ATOM 795 N N . GLU A 1 96 ? 6.266 7.705 -9.548 1.00 93.94 96 GLU A N 1
ATOM 796 C CA . GLU A 1 96 ? 5.911 8.600 -10.651 1.00 93.94 96 GLU A CA 1
ATOM 797 C C . GLU A 1 96 ? 7.072 9.501 -11.077 1.00 93.94 96 GLU A C 1
ATOM 799 O O . GLU A 1 96 ? 7.295 9.688 -12.275 1.00 93.94 96 GLU A O 1
ATOM 804 N N . ARG A 1 97 ? 7.847 10.010 -10.112 1.00 93.62 97 ARG A N 1
ATOM 805 C CA . ARG A 1 97 ? 9.010 10.872 -10.376 1.00 93.62 97 ARG A CA 1
ATOM 806 C C . ARG A 1 97 ? 10.198 10.121 -10.965 1.00 93.62 97 ARG A C 1
ATOM 808 O O . ARG A 1 97 ? 10.959 10.709 -11.729 1.00 93.62 97 ARG A O 1
ATOM 815 N N . VAL A 1 98 ? 10.400 8.863 -10.574 1.00 94.00 98 VAL A N 1
ATOM 816 C CA . VAL A 1 98 ? 11.648 8.130 -10.864 1.00 94.00 98 VAL A CA 1
ATOM 817 C C . VAL A 1 98 ? 11.462 6.945 -11.808 1.00 94.00 98 VAL A C 1
ATOM 819 O O . VAL A 1 98 ? 12.450 6.307 -12.181 1.00 94.00 98 VAL A O 1
ATOM 822 N N . ARG A 1 99 ? 10.220 6.637 -12.208 1.00 89.94 99 ARG A N 1
ATOM 823 C CA . ARG A 1 99 ? 9.944 5.562 -13.163 1.00 89.94 99 ARG A CA 1
ATOM 824 C C . ARG A 1 99 ? 10.706 5.805 -14.468 1.00 89.94 99 ARG A C 1
ATOM 826 O O . ARG A 1 99 ? 10.779 6.947 -14.934 1.00 89.94 99 ARG A O 1
ATOM 833 N N . PRO A 1 100 ? 11.258 4.747 -15.082 1.00 90.38 100 PRO A N 1
ATOM 834 C CA . PRO A 1 100 ? 11.883 4.852 -16.390 1.00 90.38 100 PRO A CA 1
ATOM 835 C C . PRO A 1 100 ? 10.917 5.456 -17.405 1.00 90.38 100 PRO A C 1
ATOM 837 O O . PRO A 1 100 ? 9.707 5.253 -17.320 1.00 90.38 100 PRO A O 1
ATOM 840 N N . ARG A 1 101 ? 11.443 6.173 -18.399 1.00 86.44 101 ARG A N 1
ATOM 841 C CA . ARG A 1 101 ? 10.620 6.530 -19.554 1.00 86.44 101 ARG A CA 1
ATOM 842 C C . ARG A 1 101 ? 10.245 5.238 -20.284 1.00 86.44 101 ARG A C 1
ATOM 844 O O . ARG A 1 101 ? 11.131 4.394 -20.465 1.00 86.44 101 ARG A O 1
ATOM 851 N N . PRO A 1 102 ? 8.981 5.073 -20.706 1.00 78.00 102 PRO A N 1
ATOM 852 C CA . PRO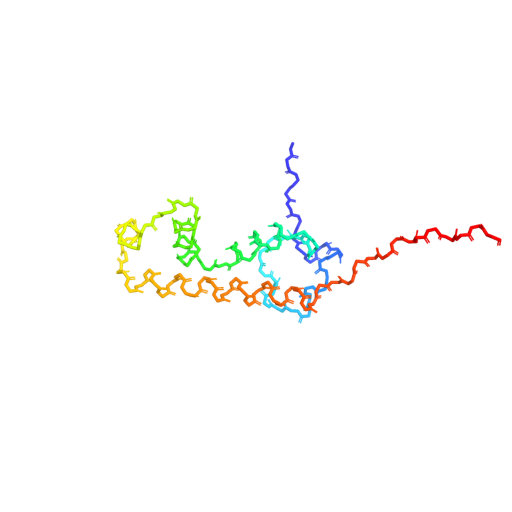 A 1 102 ? 8.630 3.949 -21.554 1.00 78.00 102 PRO A CA 1
ATOM 853 C C . PRO A 1 102 ? 9.524 4.021 -22.794 1.00 78.00 102 PRO A C 1
ATOM 855 O O . PRO A 1 102 ? 9.705 5.097 -23.372 1.00 78.00 102 PRO A O 1
ATOM 858 N N . LYS A 1 103 ? 10.151 2.900 -23.166 1.00 66.38 103 LYS A N 1
ATOM 859 C CA . LYS A 1 103 ? 10.865 2.834 -24.441 1.00 66.38 103 LYS A CA 1
ATOM 860 C C . LYS A 1 103 ? 9.812 3.081 -25.515 1.00 66.38 103 LYS A C 1
ATOM 862 O O . LYS A 1 103 ? 8.923 2.254 -25.680 1.00 66.38 103 LYS A O 1
ATOM 867 N N . LEU A 1 104 ? 9.899 4.218 -26.201 1.00 59.25 104 LEU A N 1
ATOM 868 C CA . LEU A 1 104 ? 9.247 4.408 -27.490 1.00 59.25 104 LEU A CA 1
ATOM 869 C C . LEU A 1 104 ? 9.827 3.322 -28.400 1.00 59.25 104 LEU A C 1
ATOM 871 O O . LEU A 1 104 ? 10.933 3.465 -28.912 1.00 59.25 104 LEU A O 1
ATOM 875 N N . SER A 1 105 ? 9.158 2.176 -28.498 1.00 53.69 105 SER A N 1
ATOM 876 C CA . SER A 1 105 ? 9.446 1.218 -29.555 1.00 53.69 105 SER A CA 1
ATOM 877 C C . SER A 1 105 ? 9.124 1.936 -30.854 1.00 53.69 105 SER A C 1
ATOM 879 O O . SER A 1 105 ? 7.958 2.269 -31.043 1.00 53.69 105 SER A O 1
ATOM 881 N N . ASN A 1 106 ? 10.159 2.244 -31.645 1.00 50.34 106 ASN A N 1
ATOM 882 C CA . ASN A 1 106 ? 10.125 2.741 -33.023 1.00 50.34 106 ASN A CA 1
ATOM 883 C C . ASN A 1 106 ? 8.699 2.908 -33.566 1.00 50.34 106 ASN A C 1
ATOM 885 O O . ASN A 1 106 ? 8.150 1.973 -34.143 1.00 50.34 106 ASN A O 1
ATOM 889 N N . ALA A 1 107 ? 8.095 4.077 -33.336 1.00 50.94 107 ALA A N 1
ATOM 890 C CA . ALA A 1 107 ? 6.965 4.484 -34.151 1.00 50.94 107 ALA A CA 1
ATOM 891 C C . ALA A 1 107 ? 7.501 4.584 -35.580 1.00 50.94 107 ALA A C 1
ATOM 893 O O . ALA A 1 107 ? 8.574 5.162 -35.782 1.00 50.94 107 ALA A O 1
ATOM 894 N N . GLU A 1 108 ? 6.806 3.921 -36.500 1.00 51.31 108 GLU A N 1
ATOM 895 C CA . GLU A 1 108 ? 7.094 3.844 -37.926 1.00 51.31 108 GLU A CA 1
ATOM 896 C C . GLU A 1 108 ? 7.801 5.092 -38.465 1.00 51.31 108 GLU A C 1
ATOM 898 O O . GLU A 1 108 ? 7.325 6.219 -38.310 1.00 51.31 108 GLU A O 1
ATOM 903 N N . GLN A 1 109 ? 8.937 4.877 -39.136 1.00 50.88 109 GLN A N 1
ATOM 904 C CA . GLN A 1 109 ? 9.380 5.831 -40.145 1.00 50.88 109 GLN A CA 1
ATOM 905 C C . GLN A 1 109 ? 8.211 5.994 -41.123 1.00 50.88 109 GLN A C 1
ATOM 907 O O . GLN A 1 109 ? 7.742 4.979 -41.643 1.00 50.88 109 GLN A O 1
ATOM 912 N N . PRO A 1 110 ? 7.704 7.213 -41.363 1.00 50.16 110 PRO A N 1
ATOM 913 C CA . PRO A 1 110 ? 6.786 7.397 -42.463 1.00 50.16 110 PRO A CA 1
ATOM 914 C C . PRO A 1 110 ? 7.594 7.154 -43.739 1.00 50.16 110 PRO A C 1
ATOM 916 O O . PRO A 1 110 ? 8.579 7.851 -43.986 1.00 50.16 110 PRO A O 1
ATOM 919 N N . ASP A 1 111 ? 7.205 6.136 -44.505 1.00 53.31 111 ASP A N 1
ATOM 920 C CA . ASP A 1 111 ? 7.573 6.031 -45.914 1.00 53.31 111 ASP A CA 1
ATOM 921 C C . ASP A 1 111 ? 7.047 7.292 -46.612 1.00 53.31 111 ASP A C 1
ATOM 923 O O . ASP A 1 111 ? 5.839 7.441 -46.819 1.00 53.31 111 ASP A O 1
ATOM 927 N N . VAL A 1 112 ? 7.956 8.217 -46.925 1.00 53.03 112 VAL A N 1
ATOM 928 C CA . VAL A 1 112 ? 7.763 9.281 -47.918 1.00 53.03 112 VAL A CA 1
ATOM 929 C C . VAL A 1 112 ? 9.022 9.380 -48.760 1.00 53.03 112 VAL A C 1
ATOM 931 O O . VAL A 1 112 ? 10.106 9.578 -48.166 1.00 53.03 112 VAL A O 1
#

Sequence (112 aa):
MALLPLPWPIVPSQWWRWRHPTLWRGKTFDPHNTQQVMSYAVFRLRRETRDVFLLNHIKALDYALIARHLGLSVADVQTNLADALFEISRTVDLIERVRPRPKLSNAEQPDV

Foldseek 3Di:
DDDDQDQQVVPPLNCLCVVPPLLNDDGDFQLVDPVRLLVRLLVSQDPLLSQLQCCCPVVVDDLVVVCVVVVHDSVVSVVSPVVSVVSSVVSNVVSVVRRDDPPPPDDDDPDD

Organism: NCBI:txid1679497